Protein AF-A0A212SEW3-F1 (afdb_monomer_lite)

Radius of gyration: 45.39 Å; chains: 1; bounding box: 87×88×120 Å

Organism: Rhodoblastus acidophilus (NCBI:txid1074)

Foldseek 3Di:
DDDDDDDDDDDDDDDDDDDDPPDPPPPPDDCDPVNVVVVVVVVVVVVVVVVVVQLVVQLCLLCVDPLCVQVVVQSNCCSPVHPDGSVVSNVVSVVDDGVPPDDPQPPVNVVVVPDDPPPCDPDNPDDPPPDPDPPPPVVVVVVVVCVVVDDD

Se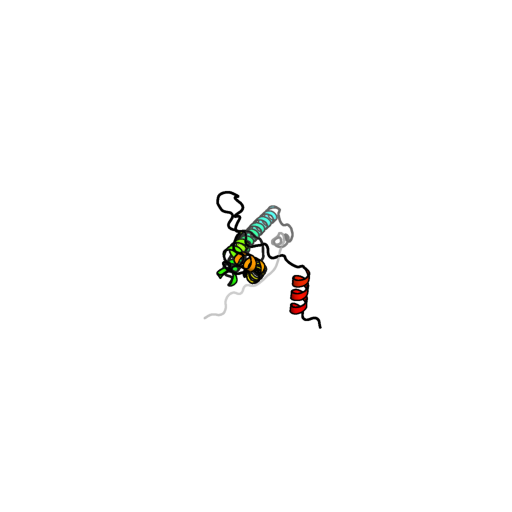condary structure (DSSP, 8-state):
--------------------S--SSS-TT---HHHHHHHHHHHHHHHHHHHHHHHHHHHHHHHTSTGGGT-HHHHHHHHHH----HHHHHHHHHHSPPTT-PPPPPHHHHHHHHSPPP---SS----TTPPP-----HHHHHHHHHHHTT--

Sequence (152 aa):
MSNETLLAAVRAAADPTPAPASAQTASASVITMAQHEAALASARREASEQATVAERARVSAILDSDEAKTRGSLARHFAFKTGMSAEDARAALAASAQEGDAAPASPLAAAMAAHKPASLGPGGERNAAAQPAKTVVAADIYARRAAQTGRR

Structure (mmCIF, N/CA/C/O backbone):
data_AF-A0A212SEW3-F1
#
_entry.id   AF-A0A212SEW3-F1
#
loop_
_atom_site.group_PDB
_atom_site.id
_atom_site.type_symbol
_atom_site.label_atom_id
_atom_site.label_alt_id
_atom_site.label_comp_id
_atom_site.label_asym_id
_atom_site.label_entity_id
_atom_site.label_seq_id
_atom_site.pdbx_PDB_ins_code
_atom_site.Cartn_x
_atom_site.Cartn_y
_atom_site.Cartn_z
_atom_site.occupancy
_atom_site.B_iso_or_equiv
_atom_site.auth_seq_id
_atom_site.auth_comp_id
_atom_site.auth_asym_id
_atom_site.auth_atom_id
_atom_site.pdbx_PDB_model_num
ATOM 1 N N . MET A 1 1 ? -26.181 -54.459 58.674 1.00 40.06 1 MET A N 1
ATOM 2 C CA . MET A 1 1 ? -26.395 -53.352 59.623 1.00 40.06 1 MET A CA 1
ATOM 3 C C . MET A 1 1 ? -27.682 -52.654 59.224 1.00 40.06 1 MET A C 1
ATOM 5 O O . MET A 1 1 ? -27.771 -52.179 58.104 1.00 40.06 1 MET A O 1
ATOM 9 N N . SER A 1 2 ? -28.662 -52.782 60.114 1.00 45.75 2 SER A N 1
ATOM 10 C CA . SER A 1 2 ? -29.930 -52.070 60.323 1.00 45.75 2 SER A CA 1
ATOM 11 C C . SER A 1 2 ? -30.626 -51.337 59.169 1.00 45.75 2 SER A C 1
ATOM 13 O O . SER A 1 2 ? -30.182 -50.291 58.709 1.00 45.75 2 SER A O 1
ATOM 15 N N . ASN A 1 3 ? -31.807 -51.861 58.834 1.00 42.88 3 ASN A N 1
ATOM 16 C CA . ASN A 1 3 ? -32.978 -51.104 58.395 1.00 42.88 3 ASN A CA 1
ATOM 17 C C . ASN A 1 3 ? -33.892 -50.885 59.621 1.00 42.88 3 ASN A C 1
ATOM 19 O O . ASN A 1 3 ? -33.848 -51.701 60.537 1.00 42.88 3 ASN A O 1
ATOM 23 N N . GLU A 1 4 ? -34.727 -49.842 59.574 1.00 48.00 4 GLU A N 1
ATOM 24 C CA . GLU A 1 4 ? -35.680 -49.358 60.598 1.00 48.00 4 GLU A CA 1
ATOM 25 C C . GLU A 1 4 ? -35.092 -48.574 61.778 1.00 48.00 4 GLU A C 1
ATOM 27 O O . GLU A 1 4 ? -34.353 -49.109 62.596 1.00 48.00 4 GLU A O 1
ATOM 32 N N . THR A 1 5 ? -35.485 -47.302 61.923 1.00 46.94 5 THR A N 1
ATOM 33 C CA . THR A 1 5 ? -36.400 -46.815 62.985 1.00 46.94 5 THR A CA 1
ATOM 34 C C . THR A 1 5 ? -36.673 -45.313 62.746 1.00 46.94 5 THR A C 1
ATOM 36 O O . THR A 1 5 ? -35.727 -44.563 62.530 1.00 46.94 5 THR A O 1
ATOM 39 N N . LEU A 1 6 ? -37.950 -44.899 62.861 1.00 42.09 6 LEU A N 1
ATOM 40 C CA . LEU A 1 6 ? -38.532 -43.531 62.833 1.00 42.09 6 LEU A CA 1
ATOM 41 C C . LEU A 1 6 ? -38.882 -43.020 61.421 1.00 42.09 6 LEU A C 1
ATOM 43 O O . LEU A 1 6 ? -38.045 -42.456 60.735 1.00 42.09 6 LEU A O 1
ATOM 47 N N . LEU A 1 7 ? -40.084 -43.178 60.855 1.00 37.34 7 LEU A N 1
ATOM 48 C CA . LEU A 1 7 ? -41.454 -43.181 61.391 1.00 37.34 7 LEU A CA 1
ATOM 49 C C . LEU A 1 7 ? -41.821 -41.956 62.255 1.00 37.34 7 LEU A C 1
ATOM 51 O O . LEU A 1 7 ? -41.827 -42.036 63.477 1.00 37.34 7 LEU A O 1
ATOM 55 N N . ALA A 1 8 ? -42.171 -40.853 61.587 1.00 39.28 8 ALA A N 1
ATOM 56 C CA . ALA A 1 8 ? -43.227 -39.891 61.958 1.00 39.28 8 ALA A CA 1
ATOM 57 C C . ALA A 1 8 ? -43.409 -38.915 60.767 1.00 39.28 8 ALA A C 1
ATOM 59 O O . ALA A 1 8 ? -42.588 -38.032 60.557 1.00 39.28 8 ALA A O 1
ATOM 60 N N . ALA A 1 9 ? -44.253 -39.223 59.774 1.00 36.38 9 ALA A N 1
ATOM 61 C CA . ALA A 1 9 ? -45.682 -38.870 59.715 1.00 36.38 9 ALA A CA 1
ATOM 62 C C . ALA A 1 9 ? -45.905 -37.332 59.743 1.00 36.38 9 ALA A C 1
ATOM 64 O O . ALA A 1 9 ? -45.608 -36.700 60.744 1.00 36.38 9 ALA A O 1
ATOM 65 N N . VAL A 1 10 ? -46.306 -36.713 58.609 1.00 35.06 10 VAL A N 1
ATOM 66 C CA . VAL A 1 10 ? -47.700 -36.238 58.338 1.00 35.06 10 VAL A CA 1
ATOM 67 C C . VAL A 1 10 ? -48.005 -34.961 59.157 1.00 35.06 10 VAL A C 1
ATOM 69 O O . VAL A 1 10 ? -47.857 -34.979 60.361 1.00 35.06 10 VAL A O 1
ATOM 72 N N . ARG A 1 11 ? -48.488 -33.808 58.673 1.00 31.23 11 ARG A N 1
ATOM 73 C CA . ARG A 1 11 ? -49.223 -33.400 57.466 1.00 31.23 11 ARG A CA 1
ATOM 74 C C . ARG A 1 11 ? -49.692 -31.945 57.690 1.00 31.23 11 ARG A C 1
ATOM 76 O O . ARG A 1 11 ? -49.969 -31.571 58.818 1.00 31.23 11 ARG A O 1
ATOM 83 N N . ALA A 1 12 ? -49.900 -31.236 56.580 1.00 33.50 12 ALA A N 1
ATOM 84 C CA . ALA A 1 12 ? -50.847 -30.130 56.363 1.00 33.50 12 ALA A CA 1
ATOM 85 C C . ALA A 1 12 ? -50.604 -28.725 56.966 1.00 33.50 12 ALA A C 1
ATOM 87 O O . ALA A 1 12 ? -50.776 -28.487 58.151 1.00 33.50 12 ALA A O 1
ATOM 88 N N . ALA A 1 13 ? -50.409 -27.801 56.012 1.00 36.81 13 ALA A N 1
ATOM 89 C CA . ALA A 1 13 ? -51.196 -26.587 55.752 1.00 36.81 13 ALA A CA 1
ATOM 90 C C . ALA A 1 13 ? -51.229 -25.458 56.797 1.00 36.81 13 ALA A C 1
ATOM 92 O O . ALA A 1 13 ? -51.927 -25.553 57.797 1.00 36.81 13 ALA A O 1
ATOM 93 N N . ALA A 1 14 ? -50.628 -24.319 56.437 1.00 35.28 14 ALA A N 1
ATOM 94 C CA . ALA A 1 14 ? -51.350 -23.071 56.149 1.00 35.28 14 ALA A CA 1
ATOM 95 C C . ALA A 1 14 ? -50.349 -21.973 55.739 1.00 35.28 14 ALA A C 1
ATOM 97 O O . ALA A 1 14 ? -49.426 -21.662 56.485 1.00 35.28 14 ALA A O 1
ATOM 98 N N . ASP A 1 15 ? -50.547 -21.402 54.553 1.00 41.94 15 ASP A N 1
ATOM 99 C CA . ASP A 1 15 ? -49.971 -20.116 54.135 1.00 41.94 15 ASP A CA 1
ATOM 100 C C . ASP A 1 15 ? -50.842 -18.976 54.714 1.00 41.94 15 ASP A C 1
ATOM 102 O O . ASP A 1 15 ? -52.047 -19.185 54.911 1.00 41.94 15 ASP A O 1
ATOM 106 N N . PRO A 1 16 ? -50.278 -17.784 54.990 1.00 46.38 16 PRO A N 1
ATOM 107 C CA . PRO A 1 16 ? -50.501 -16.675 54.055 1.00 46.38 16 PRO A CA 1
ATOM 108 C C . PRO A 1 16 ? -49.250 -15.789 53.819 1.00 46.38 16 PRO A C 1
ATOM 110 O O . PRO A 1 16 ? -48.821 -15.062 54.709 1.00 46.38 16 PRO A O 1
ATOM 113 N N . THR A 1 17 ? -48.665 -15.864 52.613 1.00 47.78 17 THR A N 1
ATOM 114 C CA . THR A 1 17 ? -48.501 -14.812 51.556 1.00 47.78 17 THR A CA 1
ATOM 115 C C . THR A 1 17 ? -48.418 -13.319 51.987 1.00 47.78 17 THR A C 1
ATOM 117 O O . THR A 1 17 ? -49.168 -12.947 52.888 1.00 47.78 17 THR A O 1
ATOM 120 N N . PRO A 1 18 ? -47.745 -12.368 51.263 1.00 54.34 18 PRO A N 1
ATOM 121 C CA . PRO A 1 18 ? -46.704 -12.399 50.195 1.00 54.34 18 PRO A CA 1
ATOM 122 C C . PRO A 1 18 ? -45.455 -11.513 50.527 1.00 54.34 18 PRO A C 1
ATOM 124 O O . PRO A 1 18 ? -45.508 -10.652 51.394 1.00 54.34 18 PRO A O 1
ATOM 127 N N . ALA A 1 19 ? -44.273 -11.638 49.905 1.00 45.69 19 ALA A N 1
ATOM 128 C CA . ALA A 1 19 ? -43.837 -10.939 48.673 1.00 45.69 19 ALA A CA 1
ATOM 129 C C . ALA A 1 19 ? -42.287 -10.780 48.712 1.00 45.69 19 ALA A C 1
ATOM 131 O O . ALA A 1 19 ? -41.726 -10.718 49.803 1.00 45.69 19 ALA A O 1
ATOM 132 N N . PRO A 1 20 ? -41.579 -10.529 47.594 1.00 46.22 20 PRO A N 1
ATOM 133 C CA . PRO A 1 20 ? -41.661 -11.188 46.298 1.00 46.22 20 PRO A CA 1
ATOM 134 C C . PRO A 1 20 ? -40.258 -11.660 45.847 1.00 46.22 20 PRO A C 1
ATOM 136 O O . PRO A 1 20 ? -39.392 -10.854 45.512 1.00 46.22 20 PRO A O 1
ATOM 139 N N . ALA A 1 21 ? -40.036 -12.968 45.716 1.00 45.72 21 ALA A N 1
ATOM 140 C CA . ALA A 1 21 ? -38.866 -13.513 45.009 1.00 45.72 21 ALA A CA 1
ATOM 141 C C . ALA A 1 21 ? -39.068 -13.507 43.474 1.00 45.72 21 ALA A C 1
ATOM 143 O O . ALA A 1 21 ? -38.675 -14.433 42.769 1.00 45.72 21 ALA A O 1
ATOM 144 N N . SER A 1 22 ? -39.723 -12.475 42.936 1.00 50.38 22 SER A N 1
ATOM 145 C CA . SER A 1 22 ? -40.196 -12.439 41.544 1.00 50.38 22 SER A CA 1
ATOM 146 C C . SER A 1 22 ? -39.976 -11.066 40.908 1.00 50.38 22 SER A C 1
ATOM 148 O O . SER A 1 22 ? -40.916 -10.433 40.444 1.00 50.38 22 SER A O 1
ATOM 150 N N . ALA A 1 23 ? -38.730 -10.584 40.902 1.00 43.72 23 ALA A N 1
ATOM 151 C CA . ALA A 1 23 ? -38.380 -9.333 40.217 1.00 43.72 23 ALA A CA 1
ATOM 152 C C . ALA A 1 23 ? -37.032 -9.355 39.473 1.00 43.72 23 ALA A C 1
ATOM 154 O O . ALA A 1 23 ? -36.555 -8.304 39.062 1.00 43.72 23 ALA A O 1
ATOM 155 N N . GLN A 1 24 ? -36.409 -10.518 39.246 1.00 47.56 24 GLN A N 1
ATOM 156 C CA . GLN A 1 24 ? -35.164 -10.586 38.458 1.00 47.56 24 GLN A CA 1
ATOM 157 C C . GLN A 1 24 ? -35.368 -10.851 36.959 1.00 47.56 24 GLN A C 1
ATOM 159 O O . GLN A 1 24 ? -34.401 -11.040 36.230 1.00 47.56 24 GLN A O 1
ATOM 164 N N . THR A 1 25 ? -36.604 -10.785 36.459 1.00 40.81 25 THR A N 1
ATOM 165 C CA . THR A 1 25 ? -36.883 -10.941 35.015 1.00 40.81 25 THR A CA 1
ATOM 166 C C . THR A 1 25 ? -37.746 -9.809 34.438 1.00 40.81 25 THR A C 1
ATOM 168 O O . THR A 1 25 ? -38.185 -9.890 33.300 1.00 40.81 25 THR A O 1
ATOM 171 N N . ALA A 1 26 ? -37.948 -8.711 35.179 1.00 43.66 26 ALA A N 1
ATOM 172 C CA . ALA A 1 26 ? -38.776 -7.576 34.744 1.00 43.66 26 ALA A CA 1
ATOM 173 C C . ALA A 1 26 ? -37.985 -6.323 34.302 1.00 43.66 26 ALA A C 1
ATOM 175 O O . ALA A 1 26 ? -38.574 -5.258 34.157 1.00 43.66 26 ALA A O 1
ATOM 176 N N . SER A 1 27 ? -36.678 -6.440 34.041 1.00 47.91 27 SER A N 1
ATOM 177 C CA . SER A 1 27 ? -35.868 -5.346 33.469 1.00 47.91 27 SER A CA 1
ATOM 178 C C . SER A 1 27 ? -35.226 -5.739 32.140 1.00 47.91 27 SER A C 1
ATOM 180 O O . SER A 1 27 ? -34.103 -5.349 31.833 1.00 47.91 27 SER A O 1
ATOM 182 N N . ALA A 1 28 ? -35.931 -6.521 31.325 1.00 56.78 28 ALA A N 1
ATOM 183 C CA . ALA A 1 28 ? -35.648 -6.534 29.900 1.00 56.78 28 ALA A CA 1
ATOM 184 C C . ALA A 1 28 ? -36.170 -5.205 29.323 1.00 56.78 28 ALA A C 1
ATOM 186 O O . ALA A 1 28 ? -37.379 -5.045 29.176 1.00 56.78 28 ALA A O 1
ATOM 187 N N . SER A 1 29 ? -35.257 -4.274 29.003 1.00 65.06 29 SER A N 1
ATOM 188 C CA . SER A 1 29 ? -35.449 -3.056 28.170 1.00 65.06 29 SER A CA 1
ATOM 189 C C . SER A 1 29 ? -35.335 -1.667 28.827 1.00 65.06 29 SER A C 1
ATOM 191 O O . SER A 1 29 ? -35.869 -0.708 28.276 1.00 65.06 29 SER A O 1
ATOM 193 N N . VAL A 1 30 ? -34.581 -1.482 29.918 1.00 73.06 30 VAL A N 1
ATOM 194 C CA . VAL A 1 30 ? -34.137 -0.123 30.312 1.00 73.06 30 VAL A CA 1
ATOM 195 C C . VAL A 1 30 ? -32.615 -0.087 30.400 1.00 73.06 30 VAL A C 1
ATOM 197 O O . VAL A 1 30 ? -32.035 -0.340 31.452 1.00 73.06 30 VAL A O 1
ATOM 200 N N . ILE A 1 31 ? -31.963 0.209 29.271 1.00 84.25 31 ILE A N 1
ATOM 201 C CA . ILE A 1 31 ? -30.541 0.572 29.260 1.00 84.25 31 ILE A CA 1
ATOM 202 C C . ILE A 1 31 ? -30.440 1.922 29.968 1.00 84.25 31 ILE A C 1
ATOM 204 O O . ILE A 1 31 ? -31.012 2.914 29.514 1.00 84.25 31 ILE A O 1
ATOM 208 N N . THR A 1 32 ? -29.744 1.969 31.100 1.00 92.75 32 THR A N 1
ATOM 209 C CA . THR A 1 32 ? -29.503 3.237 31.790 1.00 92.75 32 THR A CA 1
ATOM 210 C C . THR A 1 32 ? -28.562 4.107 30.959 1.00 92.75 32 THR A C 1
ATOM 212 O O . THR A 1 32 ? -27.718 3.602 30.218 1.00 92.75 32 THR A O 1
ATOM 215 N N . MET A 1 33 ? -28.662 5.432 31.096 1.00 92.44 33 MET A N 1
ATOM 216 C CA . MET A 1 33 ? -27.769 6.360 30.390 1.00 92.44 33 MET A CA 1
ATOM 217 C C . MET A 1 33 ? -26.285 6.020 30.625 1.00 92.44 33 MET A C 1
ATOM 219 O O . MET A 1 33 ? -25.495 6.032 29.685 1.00 92.44 33 MET A O 1
ATOM 223 N N . ALA A 1 34 ? -25.937 5.615 31.851 1.00 94.25 34 ALA A N 1
ATOM 224 C CA . ALA A 1 34 ? -24.592 5.170 32.209 1.00 94.25 34 ALA A CA 1
ATOM 225 C C . ALA A 1 34 ? -24.170 3.877 31.482 1.00 94.25 34 ALA A C 1
ATOM 227 O O . ALA A 1 34 ? -23.031 3.763 31.036 1.00 94.25 34 ALA A O 1
ATOM 228 N N . GLN A 1 35 ? -25.078 2.907 31.318 1.00 95.00 35 GLN A N 1
ATOM 229 C CA . GLN A 1 35 ? -24.804 1.678 30.560 1.00 95.00 35 GLN A CA 1
ATOM 230 C C . GLN A 1 35 ? -24.604 1.959 29.066 1.00 95.00 35 GLN A C 1
ATOM 232 O O . GLN A 1 35 ? -23.723 1.369 28.445 1.00 95.00 35 GLN A O 1
ATOM 237 N N . HIS A 1 36 ? -25.387 2.876 28.494 1.00 95.44 36 HIS A N 1
ATOM 238 C CA . HIS A 1 36 ? -25.232 3.292 27.101 1.00 95.44 36 HIS A CA 1
ATOM 239 C C . HIS A 1 36 ? -23.891 4.005 26.864 1.00 95.44 36 HIS A C 1
ATOM 241 O O . HIS A 1 36 ? -23.184 3.692 25.907 1.00 95.44 36 HIS A O 1
ATOM 247 N N . GLU A 1 37 ? -23.503 4.923 27.753 1.00 96.19 37 GLU A N 1
ATOM 248 C CA . GLU A 1 37 ? -22.205 5.602 27.674 1.00 96.19 37 GLU A CA 1
ATOM 249 C C . GLU A 1 37 ? -21.036 4.613 27.787 1.00 96.19 37 GLU A C 1
ATOM 251 O O . GLU A 1 37 ? -20.107 4.668 26.980 1.00 96.19 37 GLU A O 1
ATOM 256 N N . ALA A 1 38 ? -21.112 3.662 28.724 1.00 95.50 38 ALA A N 1
ATOM 257 C CA . ALA A 1 38 ? -20.105 2.616 28.877 1.00 95.50 38 ALA A CA 1
ATOM 258 C C . ALA A 1 38 ? -19.976 1.742 27.616 1.00 95.50 38 ALA A C 1
ATOM 260 O O . ALA A 1 38 ? -18.858 1.452 27.191 1.00 95.50 38 ALA A O 1
ATOM 261 N N . ALA A 1 39 ? -21.098 1.382 26.982 1.00 96.44 39 ALA A N 1
ATOM 262 C CA . ALA A 1 39 ? -21.107 0.608 25.740 1.00 96.44 39 ALA A CA 1
ATOM 263 C C . ALA A 1 39 ? -20.510 1.385 24.552 1.00 96.44 39 ALA A C 1
ATOM 265 O O . ALA A 1 39 ? -19.761 0.829 23.751 1.00 96.44 39 ALA A O 1
ATOM 266 N N . LEU A 1 40 ? -20.785 2.688 24.437 1.00 97.56 40 LEU A N 1
ATOM 267 C CA . LEU A 1 40 ? -20.151 3.522 23.411 1.00 97.56 40 LEU A CA 1
ATOM 268 C C . LEU A 1 40 ? -18.649 3.691 23.662 1.00 97.56 40 LEU A C 1
ATOM 270 O O . LEU A 1 40 ? -17.862 3.715 22.714 1.00 97.56 40 LEU A O 1
ATOM 274 N N . ALA A 1 41 ? -18.241 3.815 24.926 1.00 96.94 41 ALA A N 1
ATOM 275 C CA . ALA A 1 41 ? -16.838 3.919 25.297 1.00 96.94 41 ALA A CA 1
ATOM 276 C C . ALA A 1 41 ? -16.066 2.631 24.974 1.00 96.94 41 ALA A C 1
ATOM 278 O O . ALA A 1 41 ? -14.959 2.723 24.440 1.00 96.94 41 ALA A O 1
ATOM 279 N N . SER A 1 42 ? -16.637 1.450 25.241 1.00 96.75 42 SER A N 1
ATOM 280 C CA . SER A 1 42 ? -16.019 0.172 24.863 1.00 96.75 42 SER A CA 1
ATOM 281 C C . SER A 1 42 ? -15.957 0.010 23.345 1.00 96.75 42 SER A C 1
ATOM 283 O O . SER A 1 42 ? -14.874 -0.219 22.812 1.00 96.75 42 SER A O 1
ATOM 285 N N . ALA A 1 43 ? -17.057 0.277 22.633 1.00 97.81 43 ALA A N 1
ATOM 286 C CA . ALA A 1 43 ? -17.102 0.180 21.174 1.00 97.81 43 ALA A CA 1
ATOM 287 C C . ALA A 1 43 ? -16.069 1.093 20.491 1.00 97.81 43 ALA A C 1
ATOM 289 O O . ALA A 1 43 ? -15.419 0.695 19.527 1.00 97.81 43 ALA A O 1
ATOM 290 N N . ARG A 1 44 ? -15.863 2.316 21.002 1.00 97.81 44 ARG A N 1
ATOM 291 C CA . ARG A 1 44 ? -14.830 3.230 20.482 1.00 97.81 44 ARG A CA 1
ATOM 292 C C . ARG A 1 44 ? -13.416 2.717 20.726 1.00 97.81 44 ARG A C 1
ATOM 294 O O . ARG A 1 44 ? -12.574 2.861 19.842 1.00 97.81 44 ARG A O 1
ATOM 301 N N . ARG A 1 45 ? -13.147 2.143 21.903 1.00 97.56 45 ARG A N 1
ATOM 302 C CA . ARG A 1 45 ? -11.837 1.549 22.214 1.00 97.56 45 ARG A CA 1
ATOM 303 C C . ARG A 1 45 ? -11.548 0.388 21.272 1.00 97.56 45 ARG A C 1
ATOM 305 O O . ARG A 1 45 ? -10.540 0.429 20.573 1.00 97.56 45 ARG A O 1
ATOM 312 N N . GLU A 1 46 ? -12.484 -0.546 21.157 1.00 97.81 46 GLU A N 1
ATOM 313 C CA . GLU A 1 46 ? -12.377 -1.700 20.261 1.00 97.81 46 GLU A CA 1
ATOM 314 C C . GLU A 1 46 ? -12.177 -1.270 18.803 1.00 97.81 46 GLU A C 1
ATOM 316 O O . GLU A 1 46 ? -11.266 -1.756 18.137 1.00 97.81 46 GLU A O 1
ATOM 321 N N . ALA A 1 47 ? -12.953 -0.295 18.319 1.00 97.81 47 ALA A N 1
ATOM 322 C CA . ALA A 1 47 ? -12.803 0.229 16.963 1.00 97.81 47 ALA A CA 1
ATOM 323 C C . ALA A 1 47 ? -11.425 0.872 16.734 1.00 97.81 47 ALA A C 1
ATOM 325 O O . ALA A 1 47 ? -10.827 0.690 15.674 1.00 97.81 47 ALA A O 1
ATOM 326 N N . SER A 1 48 ? -10.893 1.603 17.720 1.00 97.25 48 SER A N 1
ATOM 327 C CA . SER A 1 48 ? -9.562 2.208 17.612 1.00 97.25 48 SER A CA 1
ATOM 328 C C . SER A 1 48 ? -8.449 1.158 17.585 1.00 97.25 48 SER A C 1
ATOM 330 O O . SER A 1 48 ? -7.537 1.245 16.764 1.00 97.25 48 SER A O 1
ATOM 332 N N . GLU A 1 49 ? -8.553 0.119 18.412 1.00 97.69 49 GLU A N 1
ATOM 333 C CA . GLU A 1 49 ? -7.597 -0.986 18.445 1.00 97.69 49 GLU A CA 1
ATOM 334 C C . GLU A 1 49 ? -7.627 -1.759 17.124 1.00 97.69 49 GLU A C 1
ATOM 336 O O . GLU A 1 49 ? -6.583 -1.947 16.493 1.00 97.69 49 GLU A O 1
ATOM 341 N N . GLN A 1 50 ? -8.821 -2.097 16.635 1.00 97.75 50 GLN A N 1
ATOM 342 C CA . GLN A 1 50 ? -9.012 -2.745 15.339 1.00 97.75 50 GLN A CA 1
ATOM 343 C C . GLN A 1 50 ? -8.454 -1.903 14.190 1.00 97.75 50 GLN A C 1
ATOM 345 O O . GLN A 1 50 ? -7.766 -2.445 13.328 1.00 97.75 50 GLN A O 1
ATOM 350 N N . ALA A 1 51 ? -8.671 -0.584 14.198 1.00 96.69 51 ALA A N 1
ATOM 351 C CA . ALA A 1 51 ? -8.116 0.312 13.188 1.00 96.69 51 ALA A CA 1
ATOM 352 C C . ALA A 1 51 ? -6.580 0.293 13.190 1.00 96.69 51 ALA A C 1
ATOM 354 O O . ALA A 1 51 ? -5.966 0.216 12.127 1.00 96.69 51 ALA A O 1
ATOM 355 N N . THR A 1 52 ? -5.939 0.295 14.365 1.00 97.44 52 THR A N 1
ATOM 356 C CA . THR A 1 52 ? -4.469 0.220 14.438 1.00 97.44 52 THR A CA 1
ATOM 357 C C . THR A 1 52 ? -3.920 -1.122 13.958 1.00 97.44 52 THR A C 1
ATOM 359 O O . THR A 1 52 ? -2.891 -1.153 13.282 1.00 97.44 52 THR A O 1
ATOM 362 N N . VAL A 1 53 ? -4.595 -2.229 14.278 1.00 98.25 53 VAL A N 1
ATOM 363 C CA . VAL A 1 53 ? -4.197 -3.571 13.835 1.00 98.25 53 VAL A CA 1
ATOM 364 C C . VAL A 1 53 ? -4.377 -3.708 12.328 1.00 98.25 53 VAL A C 1
ATOM 366 O O . VAL A 1 53 ? -3.453 -4.153 11.649 1.00 98.25 53 VAL A O 1
ATOM 369 N N . ALA A 1 54 ? -5.522 -3.276 11.797 1.00 97.06 54 ALA A N 1
ATOM 370 C CA . ALA A 1 54 ? -5.807 -3.297 10.367 1.00 97.06 54 ALA A CA 1
ATOM 371 C C . ALA A 1 54 ? -4.798 -2.449 9.582 1.00 97.06 54 ALA A C 1
ATOM 373 O O . ALA A 1 54 ? -4.275 -2.899 8.563 1.00 97.06 54 ALA A O 1
ATOM 374 N N . GLU A 1 55 ? -4.459 -1.261 10.086 1.00 97.56 55 GLU A N 1
ATOM 375 C CA . GLU A 1 55 ? -3.487 -0.386 9.434 1.00 97.56 55 GLU A CA 1
ATOM 376 C C . GLU A 1 55 ? -2.077 -0.983 9.440 1.00 97.56 55 GLU A C 1
ATOM 378 O O . GLU A 1 55 ? -1.402 -1.000 8.412 1.00 97.56 55 GLU A O 1
ATOM 383 N N . ARG A 1 56 ? -1.638 -1.551 10.568 1.00 97.81 56 ARG A N 1
ATOM 384 C CA . ARG A 1 56 ? -0.345 -2.249 10.636 1.00 97.81 56 ARG A CA 1
ATOM 385 C C . ARG A 1 56 ? -0.303 -3.445 9.691 1.00 97.81 56 ARG A C 1
ATOM 387 O O . ARG A 1 56 ? 0.679 -3.606 8.975 1.00 97.81 56 ARG A O 1
ATOM 394 N N . ALA A 1 57 ? -1.371 -4.243 9.649 1.00 98.19 57 ALA A N 1
ATOM 395 C CA . ALA A 1 57 ? -1.477 -5.380 8.742 1.00 98.19 57 ALA A CA 1
ATOM 396 C C . ALA A 1 57 ? -1.405 -4.941 7.270 1.00 98.19 57 ALA A C 1
ATOM 398 O O . ALA A 1 57 ? -0.691 -5.562 6.483 1.00 98.19 57 ALA A O 1
ATOM 399 N N . ARG A 1 58 ? -2.074 -3.838 6.907 1.00 98.06 58 ARG A N 1
ATOM 400 C CA . ARG A 1 58 ? -2.005 -3.240 5.566 1.00 98.06 58 ARG A CA 1
ATOM 401 C C . ARG A 1 58 ? -0.583 -2.803 5.219 1.00 98.06 58 ARG A C 1
ATOM 403 O O . ARG A 1 58 ? -0.075 -3.178 4.166 1.00 98.06 58 ARG A O 1
ATOM 410 N N . VAL A 1 59 ? 0.062 -2.041 6.103 1.00 98.38 59 VAL A N 1
ATOM 411 C CA . VAL A 1 59 ? 1.435 -1.544 5.916 1.00 98.38 59 VAL A CA 1
ATOM 412 C C . VAL A 1 59 ? 2.414 -2.701 5.722 1.00 98.38 59 VAL A C 1
ATOM 414 O O . VAL A 1 59 ? 3.160 -2.699 4.743 1.00 98.38 59 VAL A O 1
ATOM 417 N N . SER A 1 60 ? 2.375 -3.710 6.596 1.00 98.19 60 SER A N 1
ATOM 418 C CA . SER A 1 60 ? 3.211 -4.908 6.465 1.00 98.19 60 SER A CA 1
ATOM 419 C C . SER A 1 60 ? 2.943 -5.637 5.150 1.00 98.19 60 SER A C 1
ATOM 421 O O . SER A 1 60 ? 3.874 -5.919 4.407 1.00 98.19 60 SER A O 1
ATOM 423 N N . ALA A 1 61 ? 1.676 -5.843 4.778 1.00 98.12 61 ALA A N 1
ATOM 424 C CA . ALA A 1 61 ? 1.331 -6.527 3.534 1.00 98.12 61 ALA A CA 1
ATOM 425 C C . ALA A 1 61 ? 1.842 -5.815 2.265 1.00 98.12 61 ALA A C 1
ATOM 427 O O . ALA A 1 61 ? 2.104 -6.488 1.263 1.00 98.12 61 ALA A O 1
ATOM 428 N N . ILE A 1 62 ? 1.979 -4.485 2.284 1.00 98.12 62 ILE A N 1
ATOM 429 C CA . ILE A 1 62 ? 2.569 -3.713 1.179 1.00 98.12 62 ILE A CA 1
ATOM 430 C C . ILE A 1 62 ? 4.092 -3.862 1.177 1.00 98.12 62 ILE A C 1
ATOM 432 O O . ILE A 1 62 ? 4.676 -4.160 0.135 1.00 98.12 62 ILE A O 1
ATOM 436 N N . LEU A 1 63 ? 4.740 -3.657 2.326 1.00 97.88 63 LEU A N 1
ATOM 437 C CA . LEU A 1 63 ? 6.203 -3.660 2.430 1.00 97.88 63 LEU A CA 1
ATOM 438 C C . LEU A 1 63 ? 6.817 -5.053 2.243 1.00 97.88 63 LEU A C 1
ATOM 440 O O . LEU A 1 63 ? 7.912 -5.151 1.695 1.00 97.88 63 LEU A O 1
ATOM 444 N N . ASP A 1 64 ? 6.096 -6.103 2.632 1.00 97.75 64 ASP A N 1
ATOM 445 C CA . ASP A 1 64 ? 6.537 -7.498 2.525 1.00 97.75 64 ASP A CA 1
ATOM 446 C C . ASP A 1 64 ? 6.171 -8.140 1.171 1.00 97.75 64 ASP A C 1
ATOM 448 O O . ASP A 1 64 ? 6.415 -9.327 0.958 1.00 97.75 64 ASP A O 1
ATOM 452 N N . SER A 1 65 ? 5.573 -7.380 0.244 1.00 97.12 65 SER A N 1
ATOM 453 C CA . SER A 1 65 ? 5.283 -7.864 -1.113 1.00 97.12 65 SER A CA 1
ATOM 454 C C . SER A 1 65 ? 6.561 -8.103 -1.926 1.00 97.12 65 SER A C 1
ATOM 456 O O . SER A 1 65 ? 7.584 -7.439 -1.732 1.00 97.12 65 SER A O 1
ATOM 458 N N . ASP A 1 66 ? 6.519 -9.046 -2.870 1.00 96.62 66 ASP A N 1
ATOM 459 C CA . ASP A 1 66 ? 7.679 -9.355 -3.712 1.00 96.62 66 ASP A CA 1
ATOM 460 C C . ASP A 1 66 ? 8.078 -8.164 -4.591 1.00 96.62 66 ASP A C 1
ATOM 462 O O . ASP A 1 66 ? 9.265 -7.884 -4.780 1.00 96.62 66 ASP A O 1
ATOM 466 N N . GLU A 1 67 ? 7.099 -7.403 -5.074 1.00 95.56 67 GLU A N 1
ATOM 467 C CA . GLU A 1 67 ? 7.317 -6.215 -5.889 1.00 95.56 67 GLU A CA 1
ATOM 468 C C . GLU A 1 67 ? 8.049 -5.116 -5.108 1.00 95.56 67 GLU A C 1
ATOM 470 O O . GLU A 1 67 ? 8.907 -4.431 -5.679 1.00 95.56 67 GLU A O 1
ATOM 475 N N . ALA A 1 68 ? 7.785 -4.986 -3.801 1.00 96.12 68 ALA A N 1
ATOM 476 C CA . ALA A 1 68 ? 8.432 -4.002 -2.933 1.00 96.12 68 ALA A CA 1
ATOM 477 C C . ALA A 1 68 ? 9.951 -4.200 -2.824 1.00 96.12 68 ALA A C 1
ATOM 479 O O . ALA A 1 68 ? 10.674 -3.226 -2.609 1.00 96.12 68 ALA A O 1
ATOM 480 N N . LYS A 1 69 ? 10.467 -5.415 -3.066 1.00 95.00 69 LYS A N 1
ATOM 481 C CA . LYS A 1 69 ? 11.917 -5.694 -3.079 1.00 95.00 69 LYS A CA 1
ATOM 482 C C . LYS A 1 69 ? 12.660 -4.902 -4.153 1.00 95.00 69 LYS A C 1
ATOM 484 O O . LYS A 1 69 ? 13.815 -4.540 -3.961 1.00 95.00 69 LYS A O 1
ATOM 489 N N . THR A 1 70 ? 11.999 -4.632 -5.279 1.00 95.06 70 THR A N 1
ATOM 490 C CA . THR A 1 70 ? 12.592 -3.925 -6.431 1.00 95.06 70 THR A CA 1
ATOM 491 C C . THR A 1 70 ? 12.016 -2.524 -6.634 1.00 95.06 70 THR A C 1
ATOM 493 O O . THR A 1 70 ? 12.445 -1.813 -7.536 1.00 95.06 70 THR A O 1
ATOM 496 N N . ARG A 1 71 ? 11.036 -2.122 -5.815 1.00 96.31 71 ARG A N 1
ATOM 497 C CA . ARG A 1 71 ? 10.299 -0.846 -5.895 1.00 96.31 71 ARG A CA 1
ATOM 498 C C . ARG A 1 71 ? 10.065 -0.259 -4.499 1.00 96.31 71 ARG A C 1
ATOM 500 O O . ARG A 1 71 ? 8.961 0.164 -4.151 1.00 96.31 71 ARG A O 1
ATOM 507 N N . GLY A 1 72 ? 11.092 -0.315 -3.653 1.00 95.69 72 GLY A N 1
ATOM 508 C CA . GLY A 1 72 ? 10.958 -0.082 -2.216 1.00 95.69 72 GLY A CA 1
ATOM 509 C C . GLY A 1 72 ? 10.532 1.341 -1.846 1.00 95.69 72 GLY A C 1
ATOM 510 O O . GLY A 1 72 ? 9.766 1.531 -0.903 1.00 95.69 72 GLY A O 1
ATOM 511 N N . SER A 1 73 ? 11.000 2.357 -2.567 1.00 96.19 73 SER A N 1
ATOM 512 C CA . SER A 1 73 ? 10.580 3.753 -2.397 1.00 96.19 73 SER A CA 1
ATOM 513 C C . SER A 1 73 ? 9.099 3.940 -2.698 1.00 96.19 73 SER A C 1
ATOM 515 O O . SER A 1 73 ? 8.384 4.557 -1.901 1.00 96.19 73 SER A O 1
ATOM 517 N N . LEU A 1 74 ? 8.619 3.355 -3.797 1.00 97.00 74 LEU A N 1
ATOM 518 C CA . LEU A 1 74 ? 7.206 3.422 -4.161 1.00 97.00 74 LEU A CA 1
ATOM 519 C C . LEU A 1 74 ? 6.330 2.633 -3.174 1.00 97.00 74 LEU A C 1
ATOM 521 O O . LEU A 1 74 ? 5.300 3.137 -2.730 1.00 97.00 74 LEU A O 1
ATOM 525 N N . ALA A 1 75 ? 6.773 1.453 -2.736 1.00 97.75 75 ALA A N 1
ATOM 526 C CA . ALA A 1 75 ? 6.062 0.666 -1.728 1.00 97.75 75 ALA A CA 1
ATOM 527 C C . ALA A 1 75 ? 5.935 1.420 -0.391 1.00 97.75 75 ALA A C 1
ATOM 529 O O . ALA A 1 75 ? 4.849 1.492 0.186 1.00 97.75 75 ALA A O 1
ATOM 530 N N . ARG A 1 76 ? 7.012 2.076 0.071 1.00 97.81 76 ARG A N 1
ATOM 531 C CA . ARG A 1 76 ? 6.976 2.949 1.259 1.00 97.81 76 ARG A CA 1
ATOM 532 C C . ARG A 1 76 ? 6.028 4.133 1.084 1.00 97.81 76 ARG A C 1
ATOM 534 O O . ARG A 1 76 ? 5.385 4.539 2.050 1.00 97.81 76 ARG A O 1
ATOM 541 N N . HIS A 1 77 ? 5.937 4.695 -0.122 1.00 98.00 77 HIS A N 1
ATOM 542 C CA . HIS A 1 77 ? 4.974 5.754 -0.408 1.00 98.00 77 HIS A CA 1
ATOM 543 C C . HIS A 1 77 ? 3.540 5.252 -0.215 1.00 98.00 77 HIS A C 1
ATOM 545 O O . HIS A 1 77 ? 2.786 5.873 0.531 1.00 98.00 77 HIS A O 1
ATOM 551 N N . PHE A 1 78 ? 3.182 4.106 -0.799 1.00 97.88 78 PHE A N 1
ATOM 552 C CA . PHE A 1 78 ? 1.843 3.545 -0.623 1.00 97.88 78 PHE A CA 1
ATOM 553 C C . PHE A 1 78 ? 1.534 3.207 0.836 1.00 97.88 78 PHE A C 1
ATOM 555 O O . PHE A 1 78 ? 0.472 3.588 1.330 1.00 97.88 78 PHE A O 1
ATOM 562 N N . ALA A 1 79 ? 2.478 2.587 1.544 1.00 97.75 79 ALA A N 1
ATOM 563 C CA . ALA A 1 79 ? 2.294 2.191 2.934 1.00 97.75 79 ALA A CA 1
ATOM 564 C C . ALA A 1 79 ? 2.080 3.387 3.880 1.00 97.75 79 ALA A C 1
ATOM 566 O O . ALA A 1 79 ? 1.172 3.358 4.701 1.00 97.75 79 ALA A O 1
ATOM 567 N N . PHE A 1 80 ? 2.881 4.452 3.763 1.00 98.12 80 PHE A N 1
ATOM 568 C CA . PHE A 1 80 ? 2.889 5.526 4.768 1.00 98.12 80 PHE A CA 1
ATOM 569 C C . PHE A 1 80 ? 2.194 6.819 4.347 1.00 98.12 80 PHE A C 1
ATOM 571 O O . PHE A 1 80 ? 1.872 7.641 5.201 1.00 98.12 80 PHE A O 1
ATOM 578 N N . LYS A 1 81 ? 2.014 7.051 3.045 1.00 97.44 81 LYS A N 1
ATOM 579 C CA . LYS A 1 81 ? 1.502 8.328 2.521 1.00 97.44 81 LYS A CA 1
ATOM 580 C C . LYS A 1 81 ? 0.140 8.201 1.855 1.00 97.44 81 LYS A C 1
ATOM 582 O O . LYS A 1 81 ? -0.414 9.210 1.429 1.00 97.44 81 LYS A O 1
ATOM 587 N N . THR A 1 82 ? -0.404 6.990 1.768 1.00 96.19 82 THR A N 1
ATOM 588 C CA . THR A 1 82 ? -1.694 6.739 1.123 1.00 96.19 82 THR A CA 1
ATOM 589 C C . THR A 1 82 ? -2.571 5.825 1.971 1.00 96.19 82 THR A C 1
ATOM 591 O O . THR A 1 82 ? -2.064 5.052 2.783 1.00 96.19 82 THR A O 1
ATOM 594 N N . GLY A 1 83 ? -3.882 5.874 1.731 1.00 94.50 83 GLY A N 1
ATOM 595 C CA . GLY A 1 83 ? -4.870 4.933 2.275 1.00 94.50 83 GLY A CA 1
ATOM 596 C C . GLY A 1 83 ? -5.221 3.785 1.320 1.00 94.50 83 GLY A C 1
ATOM 597 O O . GLY A 1 83 ? -6.294 3.206 1.447 1.00 94.50 83 GLY A O 1
ATOM 598 N N . MET A 1 84 ? -4.373 3.495 0.326 1.00 96.19 84 MET A N 1
ATOM 599 C CA . MET A 1 84 ? -4.623 2.449 -0.674 1.00 96.19 84 MET A CA 1
ATOM 600 C C . MET A 1 84 ? -4.643 1.052 -0.034 1.00 96.19 84 MET A C 1
ATOM 602 O O . MET A 1 84 ? -3.860 0.783 0.880 1.00 96.19 84 MET A O 1
ATOM 606 N N . SER A 1 85 ? -5.515 0.153 -0.498 1.00 97.44 85 SER A N 1
ATOM 607 C CA . SER A 1 85 ? -5.537 -1.230 -0.008 1.00 97.44 85 SER A CA 1
ATOM 608 C C . SER A 1 85 ? -4.222 -1.953 -0.339 1.00 97.44 85 SER A C 1
ATOM 610 O O . SER A 1 85 ? -3.498 -1.565 -1.258 1.00 97.44 85 SER A O 1
ATOM 6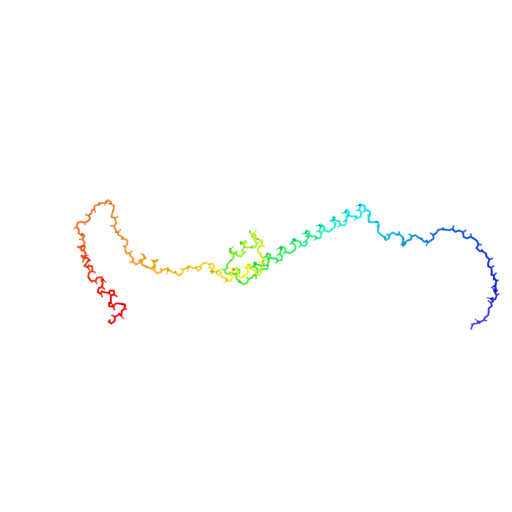12 N N . ALA A 1 86 ? -3.888 -3.010 0.406 1.00 97.44 86 ALA A N 1
ATOM 613 C CA . ALA A 1 86 ? -2.670 -3.772 0.130 1.00 97.44 86 ALA A CA 1
ATOM 614 C C . ALA A 1 86 ? -2.700 -4.446 -1.256 1.00 97.44 86 ALA A C 1
ATOM 616 O O . ALA A 1 86 ? -1.659 -4.570 -1.895 1.00 97.44 86 ALA A O 1
ATOM 617 N N . GLU A 1 87 ? -3.880 -4.850 -1.727 1.00 97.44 87 GLU A N 1
ATOM 618 C CA . GLU A 1 87 ? -4.068 -5.474 -3.039 1.00 97.44 87 GLU A CA 1
ATOM 619 C C . GLU A 1 87 ? -3.869 -4.468 -4.177 1.00 97.44 87 GLU A C 1
ATOM 621 O O . GLU A 1 87 ? -3.055 -4.704 -5.071 1.00 97.44 87 GLU A O 1
ATOM 626 N N . ASP A 1 88 ? -4.510 -3.299 -4.089 1.00 97.88 88 ASP A N 1
ATOM 627 C CA . ASP A 1 88 ? -4.352 -2.235 -5.087 1.00 97.88 88 ASP A CA 1
ATOM 628 C C . ASP A 1 88 ? -2.907 -1.727 -5.140 1.00 97.88 88 ASP A C 1
ATOM 630 O O . ASP A 1 88 ? -2.357 -1.500 -6.218 1.00 97.88 88 ASP A O 1
ATOM 634 N N . ALA A 1 89 ? -2.259 -1.594 -3.978 1.00 97.62 89 ALA A N 1
ATOM 635 C CA . ALA A 1 89 ? -0.862 -1.188 -3.904 1.00 97.62 89 ALA A CA 1
ATOM 636 C C . ALA A 1 89 ? 0.056 -2.209 -4.589 1.00 97.62 89 ALA A C 1
ATOM 638 O O . ALA A 1 89 ? 0.956 -1.814 -5.328 1.00 97.62 89 ALA A O 1
ATOM 639 N N . ARG A 1 90 ? -0.182 -3.514 -4.404 1.00 97.12 90 ARG A N 1
ATOM 640 C CA . ARG A 1 90 ? 0.570 -4.570 -5.103 1.00 97.12 90 ARG A CA 1
ATOM 641 C C . ARG A 1 90 ? 0.350 -4.515 -6.610 1.00 97.12 90 ARG A C 1
ATOM 643 O O . ARG A 1 90 ? 1.324 -4.549 -7.357 1.00 97.12 90 ARG A O 1
ATOM 650 N N . ALA A 1 91 ? -0.892 -4.349 -7.061 1.00 97.50 91 ALA A N 1
ATOM 651 C CA . ALA A 1 91 ? -1.198 -4.194 -8.482 1.00 97.50 91 ALA A CA 1
ATOM 652 C C . ALA A 1 91 ? -0.487 -2.968 -9.090 1.00 97.50 91 ALA A C 1
ATOM 654 O O . ALA A 1 91 ? 0.119 -3.059 -10.160 1.00 97.50 91 ALA A O 1
ATOM 655 N N . ALA A 1 92 ? -0.487 -1.837 -8.379 1.00 96.88 92 ALA A N 1
ATOM 656 C CA . ALA A 1 92 ? 0.215 -0.629 -8.799 1.00 96.88 92 ALA A CA 1
ATOM 657 C C . ALA A 1 92 ? 1.741 -0.820 -8.835 1.00 96.88 92 ALA A C 1
ATOM 659 O O . AL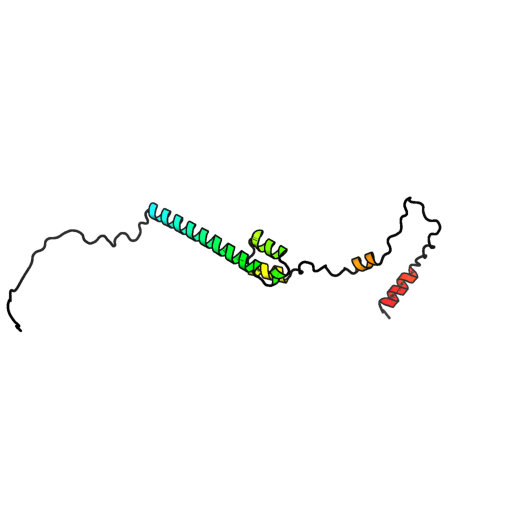A A 1 92 ? 2.401 -0.358 -9.770 1.00 96.88 92 ALA A O 1
ATOM 660 N N . LEU A 1 93 ? 2.314 -1.522 -7.851 1.00 96.62 93 LEU A N 1
ATOM 661 C CA . LEU A 1 93 ? 3.736 -1.865 -7.840 1.00 96.62 93 LEU A CA 1
ATOM 662 C C . LEU A 1 93 ? 4.096 -2.783 -9.014 1.00 96.62 93 LEU A C 1
ATOM 664 O O . LEU A 1 93 ? 5.084 -2.518 -9.693 1.00 96.62 93 LEU A O 1
ATOM 668 N N . ALA A 1 94 ? 3.285 -3.799 -9.309 1.00 95.75 94 ALA A N 1
ATOM 669 C CA . ALA A 1 94 ? 3.505 -4.705 -10.436 1.00 95.75 94 ALA A CA 1
ATOM 670 C C . ALA A 1 94 ? 3.466 -3.977 -11.792 1.00 95.75 94 ALA A C 1
ATOM 672 O O . ALA A 1 94 ? 4.270 -4.272 -12.674 1.00 95.75 94 ALA A O 1
ATOM 673 N N . ALA A 1 95 ? 2.577 -2.989 -11.941 1.00 95.38 95 ALA A N 1
ATOM 674 C CA . ALA A 1 95 ? 2.470 -2.166 -13.147 1.00 95.38 95 ALA A CA 1
ATOM 675 C C . ALA A 1 95 ? 3.589 -1.114 -13.288 1.00 95.38 95 ALA A C 1
ATOM 677 O O . ALA A 1 95 ? 3.775 -0.544 -14.363 1.00 95.38 95 ALA A O 1
ATOM 678 N N . SER A 1 96 ? 4.321 -0.827 -12.212 1.00 93.12 96 SER A N 1
ATOM 679 C CA . SER A 1 96 ? 5.365 0.198 -12.203 1.00 93.12 96 SER A CA 1
ATOM 680 C C . SER A 1 96 ? 6.702 -0.347 -12.707 1.00 93.12 96 SER A C 1
ATOM 682 O O . SER A 1 96 ? 7.005 -1.533 -12.560 1.00 93.12 96 SER A O 1
ATOM 684 N N . ALA A 1 97 ? 7.556 0.525 -13.246 1.00 90.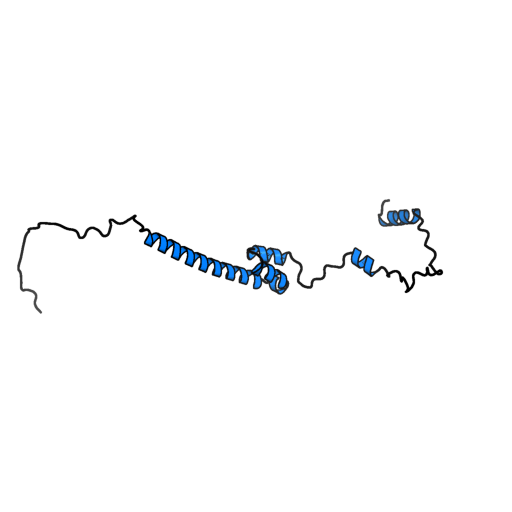88 97 ALA A N 1
ATOM 685 C CA . ALA A 1 97 ? 8.946 0.172 -13.543 1.00 90.88 97 ALA A CA 1
ATOM 686 C C . ALA A 1 97 ? 9.712 -0.173 -12.252 1.00 90.88 97 ALA A C 1
ATOM 688 O O . ALA A 1 97 ? 9.370 0.316 -11.171 1.00 90.88 97 ALA A O 1
ATOM 689 N N . GLN A 1 98 ? 10.729 -1.029 -12.356 1.00 92.50 98 GLN A N 1
ATOM 690 C CA . GLN A 1 98 ? 11.620 -1.303 -11.229 1.00 92.50 98 GLN A CA 1
ATOM 691 C C . GLN A 1 98 ? 12.456 -0.063 -10.901 1.00 92.50 98 GLN A C 1
ATOM 693 O O . GLN A 1 98 ? 12.770 0.750 -11.771 1.00 92.50 98 GLN A O 1
ATOM 698 N N . GLU A 1 99 ? 12.828 0.098 -9.634 1.00 88.50 99 GLU A N 1
ATOM 699 C CA . GLU A 1 99 ? 13.739 1.170 -9.247 1.00 88.50 99 GLU A CA 1
ATOM 700 C C . GLU A 1 99 ? 15.101 0.967 -9.907 1.00 88.50 99 GLU A C 1
ATOM 702 O O . GLU A 1 99 ? 15.704 -0.099 -9.814 1.00 88.50 99 GLU A O 1
ATOM 707 N N . GLY A 1 100 ? 15.582 2.014 -10.576 1.00 80.62 100 GLY A N 1
ATOM 708 C CA . GLY A 1 100 ? 16.835 1.971 -11.327 1.00 80.62 100 GLY A CA 1
ATOM 709 C C . GLY A 1 100 ? 16.699 1.442 -12.754 1.00 80.62 100 GLY A C 1
ATOM 710 O O . GLY A 1 100 ? 17.683 1.494 -13.490 1.00 80.62 100 GLY A O 1
ATOM 711 N N . ASP A 1 101 ? 15.506 1.010 -13.174 1.00 79.19 101 ASP A N 1
ATOM 712 C CA . ASP A 1 101 ? 15.252 0.696 -14.575 1.00 79.19 101 ASP A CA 1
ATOM 713 C C . ASP A 1 101 ? 15.196 2.017 -15.356 1.00 79.19 101 ASP A C 1
ATOM 715 O O . ASP A 1 101 ? 14.230 2.785 -15.294 1.00 79.19 101 ASP A O 1
ATOM 719 N N . ALA A 1 102 ? 16.308 2.359 -16.008 1.00 67.50 102 ALA A N 1
ATOM 720 C CA . ALA A 1 102 ? 16.360 3.522 -16.873 1.00 67.50 102 ALA A CA 1
ATOM 721 C C . ALA A 1 102 ? 15.419 3.261 -18.048 1.00 67.50 102 ALA A C 1
ATOM 723 O O . ALA A 1 102 ? 15.587 2.278 -18.769 1.00 67.50 102 ALA A O 1
ATOM 724 N N . ALA A 1 103 ? 14.439 4.149 -18.245 1.00 69.06 103 ALA A N 1
ATOM 725 C CA . ALA A 1 103 ? 13.554 4.065 -19.397 1.00 69.06 103 ALA A CA 1
ATOM 726 C C . ALA A 1 103 ? 14.402 3.869 -20.668 1.00 69.06 103 ALA A C 1
ATOM 728 O O . ALA A 1 103 ? 15.399 4.587 -20.837 1.00 69.06 103 ALA A O 1
ATOM 729 N N . PRO A 1 104 ? 14.047 2.910 -21.546 1.00 69.12 104 PRO A N 1
ATOM 730 C CA . PRO A 1 104 ? 14.821 2.659 -22.751 1.00 69.12 104 PRO A CA 1
ATOM 731 C C . PRO A 1 104 ? 14.969 3.975 -23.506 1.00 69.12 104 PRO A C 1
ATOM 733 O O . PRO A 1 104 ? 13.986 4.702 -23.690 1.00 69.12 104 PRO A O 1
ATOM 736 N N . ALA A 1 105 ? 16.208 4.305 -23.885 1.00 74.44 105 ALA A N 1
ATOM 737 C CA . ALA A 1 105 ? 16.511 5.553 -24.567 1.00 74.44 105 ALA A CA 1
ATOM 738 C C . ALA A 1 105 ? 15.543 5.712 -25.741 1.00 74.44 105 ALA A C 1
ATOM 740 O O . ALA A 1 105 ? 15.501 4.877 -26.648 1.00 74.44 105 ALA A O 1
ATOM 741 N N . SER A 1 106 ? 14.719 6.760 -25.694 1.00 86.19 106 SER A N 1
ATOM 742 C CA . SER A 1 106 ? 13.760 6.999 -26.762 1.00 86.19 106 SER A CA 1
ATOM 743 C C . SER A 1 106 ? 14.516 7.166 -28.088 1.00 86.19 106 SER A C 1
ATOM 745 O O . SER A 1 106 ? 15.661 7.632 -28.088 1.00 86.19 106 SER A O 1
ATOM 747 N N . PRO A 1 107 ? 13.904 6.848 -29.242 1.00 86.44 107 PRO A N 1
ATOM 748 C CA . PRO A 1 107 ? 14.530 7.097 -30.542 1.00 86.44 107 PRO A CA 1
ATOM 749 C C . PRO A 1 107 ? 15.014 8.548 -30.692 1.00 86.44 107 PRO A C 1
ATOM 751 O O . PRO A 1 107 ? 16.039 8.810 -31.316 1.00 86.44 107 PRO A O 1
ATOM 754 N N . LEU A 1 108 ? 14.311 9.488 -30.051 1.00 88.81 108 LEU A N 1
ATOM 755 C CA . LEU A 1 108 ? 14.718 10.885 -29.960 1.00 88.81 108 LEU A CA 1
ATOM 756 C C . LEU A 1 108 ? 15.993 11.074 -29.124 1.00 88.81 108 LEU A C 1
ATOM 758 O O . LEU A 1 108 ? 16.895 11.786 -29.557 1.00 88.81 108 LEU A O 1
ATOM 762 N N . ALA A 1 109 ? 16.093 10.440 -27.954 1.00 86.31 109 ALA A N 1
ATOM 763 C CA . ALA A 1 109 ? 17.292 10.499 -27.119 1.00 86.31 109 ALA A CA 1
ATOM 764 C C . ALA A 1 109 ? 18.518 9.923 -27.848 1.00 86.31 109 ALA A C 1
ATOM 766 O O . ALA A 1 109 ? 19.591 10.523 -27.810 1.00 86.31 109 ALA A O 1
ATOM 767 N N . ALA A 1 110 ? 18.346 8.820 -28.585 1.00 85.75 110 ALA A N 1
ATOM 768 C CA . ALA A 1 110 ? 19.397 8.253 -29.429 1.00 85.75 110 ALA A CA 1
ATOM 769 C C . ALA A 1 110 ? 19.818 9.213 -30.558 1.00 85.75 110 ALA A C 1
ATOM 771 O O . ALA A 1 110 ? 21.011 9.405 -30.792 1.00 85.75 110 ALA A O 1
ATOM 772 N N . ALA A 1 111 ? 18.857 9.868 -31.221 1.00 87.12 111 ALA A N 1
ATOM 773 C CA . ALA A 1 111 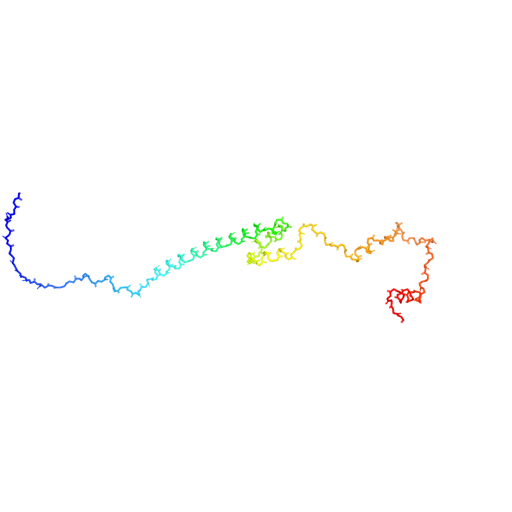? 19.143 10.852 -32.265 1.00 87.12 111 ALA A CA 1
ATOM 774 C C . ALA A 1 111 ? 19.899 12.081 -31.728 1.00 87.12 111 ALA A C 1
ATOM 776 O O . ALA A 1 111 ? 20.822 12.566 -32.379 1.00 87.12 111 ALA A O 1
ATOM 777 N N . MET A 1 112 ? 19.550 12.556 -30.529 1.00 88.38 112 MET A N 1
ATOM 778 C CA . MET A 1 112 ? 20.243 13.668 -29.869 1.00 88.38 112 MET A CA 1
ATOM 779 C C . MET A 1 112 ? 21.661 13.287 -29.437 1.00 88.38 112 MET A C 1
ATOM 781 O O . MET A 1 112 ? 22.585 14.064 -29.651 1.00 88.38 112 MET A O 1
ATOM 785 N N . ALA A 1 113 ? 21.856 12.084 -28.888 1.00 85.75 113 ALA A N 1
ATOM 786 C CA . ALA A 1 113 ? 23.178 11.592 -28.502 1.00 85.75 113 ALA A CA 1
ATOM 787 C C . ALA A 1 113 ? 24.105 11.377 -29.712 1.00 85.75 113 ALA A C 1
ATOM 789 O O . ALA A 1 113 ? 25.309 11.613 -29.625 1.00 85.75 113 ALA A O 1
ATOM 790 N N . ALA A 1 114 ? 23.548 10.960 -30.854 1.00 85.94 114 ALA A N 1
ATOM 791 C CA . ALA A 1 114 ? 24.288 10.811 -32.105 1.00 85.94 114 ALA A CA 1
ATOM 792 C C . ALA A 1 114 ? 24.627 12.157 -32.771 1.00 85.94 114 ALA A C 1
ATOM 794 O O . ALA A 1 114 ? 25.524 12.224 -33.616 1.00 85.94 114 ALA A O 1
ATOM 795 N N . HIS A 1 115 ? 23.925 13.236 -32.416 1.00 84.31 115 HIS A N 1
ATOM 796 C CA . HIS A 1 115 ? 24.180 14.550 -32.982 1.00 84.31 115 HIS A CA 1
ATOM 797 C C . HIS A 1 115 ? 25.370 15.212 -32.277 1.00 84.31 115 HIS A C 1
ATOM 799 O O . HIS A 1 115 ? 25.284 15.628 -31.123 1.00 84.31 115 HIS A O 1
ATOM 805 N N . LYS A 1 116 ? 26.490 15.378 -32.991 1.00 82.25 116 LYS A N 1
ATOM 806 C CA . LYS A 1 116 ? 27.636 16.153 -32.493 1.00 82.25 116 LYS A CA 1
ATOM 807 C C . LYS A 1 116 ? 27.167 17.584 -32.178 1.00 82.25 116 LYS A C 1
ATOM 809 O O . LYS A 1 116 ? 26.683 18.254 -33.095 1.00 82.25 116 LYS A O 1
ATOM 814 N N . PRO A 1 117 ? 27.285 18.078 -30.931 1.00 74.00 117 PRO A N 1
ATOM 815 C CA . PRO A 1 117 ? 26.901 19.447 -30.623 1.00 74.00 117 PRO A CA 1
ATOM 816 C C . PRO A 1 117 ? 27.733 20.400 -31.482 1.00 74.00 117 PRO A C 1
ATOM 818 O O . PRO A 1 117 ? 28.937 20.195 -31.671 1.00 74.00 117 PRO A O 1
ATOM 821 N N . ALA A 1 118 ? 27.084 21.422 -32.040 1.00 76.19 118 ALA A N 1
ATOM 822 C CA . ALA A 1 118 ? 27.794 22.464 -32.764 1.00 76.19 118 ALA A CA 1
ATOM 823 C C . ALA A 1 118 ? 28.809 23.096 -31.804 1.00 76.19 118 ALA A C 1
ATOM 825 O O . ALA A 1 118 ? 28.444 23.571 -30.729 1.00 76.19 118 ALA A O 1
ATOM 826 N N . SER A 1 119 ? 30.091 23.057 -32.170 1.00 74.81 119 SER A N 1
ATOM 827 C CA . SER A 1 119 ? 31.137 23.710 -31.391 1.00 74.81 119 SER A CA 1
ATOM 828 C C . SER A 1 119 ? 31.001 25.213 -31.601 1.00 74.81 119 SER A C 1
ATOM 830 O O . SER A 1 119 ? 31.493 25.772 -32.580 1.00 74.81 119 SER A O 1
ATOM 832 N N . LEU A 1 120 ? 30.258 25.852 -30.703 1.00 72.81 120 LEU A N 1
ATOM 833 C CA . LEU A 1 120 ? 30.255 27.297 -30.557 1.00 72.81 120 LEU A CA 1
ATOM 834 C C . LEU A 1 120 ? 31.497 27.616 -29.723 1.00 72.81 120 LEU A C 1
ATOM 836 O O . LEU A 1 120 ? 31.491 27.435 -28.507 1.00 72.81 120 LEU A O 1
ATOM 840 N N . GLY A 1 121 ? 32.603 27.946 -30.391 1.00 70.56 121 GLY A N 1
ATOM 841 C CA . GLY A 1 121 ? 33.846 28.324 -29.719 1.00 70.56 121 GLY A CA 1
ATOM 842 C C . GLY A 1 121 ? 33.647 29.500 -28.746 1.00 70.56 121 GLY A C 1
ATOM 843 O O . GLY A 1 121 ? 32.612 30.173 -28.780 1.00 70.56 121 GLY A O 1
ATOM 844 N N . PRO A 1 122 ? 34.617 29.766 -27.857 1.00 65.69 122 PRO A N 1
ATOM 845 C CA . PRO A 1 122 ? 34.575 30.945 -27.005 1.00 65.69 122 PRO A CA 1
ATOM 846 C C . PRO A 1 122 ? 34.735 32.191 -27.886 1.00 65.69 122 PRO A C 1
ATOM 848 O O . PRO A 1 122 ? 35.812 32.457 -28.405 1.00 65.69 122 PRO A O 1
ATOM 851 N N . GLY A 1 123 ? 33.640 32.924 -28.077 1.00 57.53 123 GLY A N 1
ATOM 852 C CA . GLY A 1 123 ? 33.559 34.052 -29.004 1.00 57.53 123 GLY A CA 1
ATOM 853 C C . GLY A 1 123 ? 32.811 33.655 -30.274 1.00 57.53 123 GLY A C 1
ATOM 854 O O . GLY A 1 123 ? 33.236 32.766 -31.003 1.00 57.53 123 GLY A O 1
ATOM 855 N N . GLY A 1 124 ? 31.670 34.305 -30.525 1.00 63.06 124 GLY A N 1
ATOM 856 C CA . GLY A 1 124 ? 30.770 34.082 -31.666 1.00 63.06 124 GLY A CA 1
ATOM 857 C C . GLY A 1 124 ? 31.352 34.479 -33.028 1.00 63.06 124 GLY A C 1
ATOM 858 O O . GLY A 1 124 ? 30.671 35.088 -33.852 1.00 63.06 124 GLY A O 1
ATOM 859 N N . GLU A 1 125 ? 32.612 34.154 -33.272 1.00 60.25 125 GLU A N 1
ATOM 860 C CA . GLU A 1 125 ? 33.281 34.328 -34.545 1.00 60.25 125 GLU A CA 1
ATOM 861 C C . GLU A 1 125 ? 32.824 33.198 -35.470 1.00 60.25 125 GLU A C 1
ATOM 863 O O . GLU A 1 125 ? 33.109 32.017 -35.262 1.00 60.25 125 GLU A O 1
ATOM 868 N N . ARG A 1 126 ? 32.043 33.554 -36.495 1.00 61.00 126 ARG A N 1
ATOM 869 C CA . ARG A 1 126 ? 31.666 32.621 -37.560 1.00 61.00 126 ARG A CA 1
ATOM 870 C C . ARG A 1 126 ? 32.946 32.107 -38.212 1.00 61.00 126 ARG A C 1
ATOM 872 O O . ARG A 1 126 ? 33.596 32.838 -38.953 1.00 61.00 126 ARG A O 1
ATOM 879 N N . ASN A 1 127 ? 33.286 30.851 -37.943 1.00 54.16 127 ASN A N 1
ATOM 880 C CA . ASN A 1 127 ? 34.396 30.167 -38.590 1.00 54.16 127 ASN A CA 1
ATOM 881 C C . ASN A 1 127 ? 34.173 30.193 -40.116 1.00 54.16 127 ASN A C 1
ATOM 883 O O . ASN A 1 127 ? 33.241 29.569 -40.623 1.00 54.16 127 ASN A O 1
ATOM 887 N N . ALA A 1 128 ? 35.008 30.935 -40.849 1.00 54.38 128 ALA A N 1
ATOM 888 C CA . ALA A 1 128 ? 34.908 31.104 -42.304 1.00 54.38 128 ALA A CA 1
ATOM 889 C C . ALA A 1 128 ? 35.248 29.823 -43.096 1.00 54.38 128 ALA A C 1
ATOM 891 O O . ALA A 1 128 ? 35.055 29.777 -44.306 1.00 54.38 128 ALA A O 1
ATOM 892 N N . ALA A 1 129 ? 35.685 28.759 -42.415 1.00 54.12 129 ALA A N 1
ATOM 893 C CA . ALA A 1 129 ? 35.821 27.411 -42.968 1.00 54.12 129 ALA A CA 1
ATOM 894 C C . ALA A 1 129 ? 34.548 26.561 -42.767 1.00 54.12 129 ALA A C 1
ATOM 896 O O . ALA A 1 129 ? 34.621 25.343 -42.590 1.00 54.12 129 ALA A O 1
ATOM 897 N N . ALA A 1 130 ? 33.373 27.201 -42.760 1.00 51.72 130 ALA A N 1
ATOM 898 C CA . ALA A 1 130 ? 32.095 26.510 -42.813 1.00 51.72 130 ALA A CA 1
ATOM 899 C C . ALA A 1 130 ? 32.099 25.566 -44.023 1.00 51.72 130 ALA A C 1
ATOM 901 O O . ALA A 1 130 ? 32.228 26.009 -45.165 1.00 51.72 130 ALA A O 1
ATOM 902 N N . GLN A 1 131 ? 31.973 24.261 -43.765 1.00 57.03 131 GLN A N 1
ATOM 903 C CA . GLN A 1 131 ? 31.660 23.293 -44.813 1.00 57.03 131 GLN A CA 1
ATOM 904 C C . GLN A 1 131 ? 30.510 23.872 -45.643 1.00 57.03 131 GLN A C 1
ATOM 906 O O . GLN A 1 131 ? 29.536 24.338 -45.038 1.00 57.03 131 GLN A O 1
ATOM 911 N N . PRO A 1 132 ? 30.614 23.897 -46.987 1.00 53.84 132 PRO A N 1
ATOM 912 C CA . PRO A 1 132 ? 29.579 24.500 -47.805 1.00 53.84 132 PRO A CA 1
ATOM 913 C C . PRO A 1 132 ? 28.266 23.826 -47.434 1.00 53.84 132 PRO A C 1
ATOM 915 O O . PRO A 1 132 ? 28.177 22.593 -47.437 1.00 53.84 132 PRO A O 1
ATOM 918 N N . ALA A 1 133 ? 27.285 24.639 -47.035 1.00 61.34 133 ALA A N 1
ATOM 919 C CA . ALA A 1 133 ? 25.948 24.163 -46.742 1.00 61.34 133 ALA A CA 1
ATOM 920 C C . ALA A 1 133 ? 25.531 23.291 -47.923 1.00 61.34 133 ALA A C 1
ATOM 922 O O . ALA A 1 133 ? 25.439 23.781 -49.049 1.00 61.34 133 ALA A O 1
ATOM 923 N N . LYS A 1 134 ? 25.365 21.984 -47.686 1.00 65.81 134 LYS A N 1
ATOM 924 C CA . LYS A 1 134 ? 24.846 21.088 -48.713 1.00 65.81 134 LYS A CA 1
ATOM 925 C C . LYS A 1 134 ? 23.501 21.676 -49.095 1.00 65.81 134 LYS A C 1
ATOM 927 O O . LYS A 1 134 ? 22.598 21.705 -48.260 1.00 65.81 134 LYS A O 1
ATOM 932 N N . THR A 1 135 ? 23.399 22.211 -50.305 1.00 68.81 135 THR A N 1
ATOM 933 C CA . THR A 1 135 ? 22.147 22.714 -50.848 1.00 68.81 135 THR A CA 1
ATOM 934 C C . THR A 1 135 ? 21.200 21.535 -50.851 1.00 68.81 135 THR A C 1
ATOM 936 O O . THR A 1 135 ? 21.350 20.588 -51.620 1.00 68.81 135 THR A O 1
ATOM 939 N N . VAL A 1 136 ? 20.277 21.544 -49.899 1.00 70.12 136 VAL A N 1
ATOM 940 C CA . VAL A 1 136 ? 19.248 20.527 -49.814 1.00 70.12 136 VAL A CA 1
ATOM 941 C C . VAL A 1 136 ? 18.309 20.792 -50.978 1.00 70.12 136 VAL A C 1
ATOM 943 O O . VAL A 1 136 ? 17.453 21.673 -50.917 1.00 70.12 136 VAL A O 1
ATOM 946 N N . VAL A 1 137 ? 18.499 20.056 -52.068 1.00 80.12 137 VAL A N 1
ATOM 947 C CA . VAL A 1 137 ? 17.562 20.076 -53.183 1.00 80.12 137 VAL A CA 1
ATOM 948 C C . VAL A 1 137 ? 16.337 19.301 -52.720 1.00 80.12 137 VAL A C 1
ATOM 950 O O . VAL A 1 137 ? 16.406 18.101 -52.467 1.00 80.12 137 VAL A O 1
ATOM 953 N N . ALA A 1 138 ? 15.206 19.989 -52.563 1.00 76.31 138 ALA A N 1
ATOM 954 C CA . ALA A 1 138 ? 13.984 19.387 -52.030 1.00 76.31 138 ALA A CA 1
ATOM 955 C C . ALA A 1 138 ? 13.572 18.115 -52.798 1.00 76.31 138 ALA A C 1
ATOM 957 O O . ALA A 1 138 ? 13.118 17.149 -52.186 1.00 76.31 138 ALA A O 1
ATOM 958 N N . ALA A 1 139 ? 13.813 18.078 -54.115 1.00 79.00 139 ALA A N 1
ATOM 959 C CA . ALA A 1 139 ? 13.573 16.907 -54.959 1.00 79.00 139 ALA A CA 1
ATOM 960 C C . ALA A 1 139 ? 14.318 15.646 -54.476 1.00 79.00 139 ALA A C 1
ATOM 962 O O . ALA A 1 139 ? 13.734 14.564 -54.460 1.00 79.00 139 ALA A O 1
ATOM 963 N N . ASP A 1 140 ? 15.555 15.782 -53.989 1.00 78.44 140 ASP A N 1
ATOM 964 C CA . ASP A 1 140 ? 16.353 14.653 -53.496 1.00 78.44 140 ASP A CA 1
ATOM 965 C C . ASP A 1 140 ? 15.802 14.084 -52.184 1.00 78.44 140 ASP A C 1
ATOM 967 O O . ASP A 1 140 ? 15.893 12.880 -51.933 1.00 78.44 140 ASP A O 1
ATOM 971 N N . ILE A 1 141 ? 15.197 14.932 -51.346 1.00 79.75 141 ILE A N 1
ATOM 972 C CA . ILE A 1 141 ? 14.523 14.482 -50.123 1.00 79.75 141 ILE A CA 1
ATOM 973 C C . ILE A 1 141 ? 13.266 13.685 -50.477 1.00 79.75 141 ILE A C 1
ATOM 975 O O . ILE A 1 141 ? 13.046 12.607 -49.918 1.00 79.75 141 ILE A O 1
ATOM 979 N N . TYR A 1 142 ? 12.465 14.176 -51.427 1.00 80.62 142 TYR A N 1
ATOM 980 C CA . TYR A 1 142 ? 11.257 13.477 -51.870 1.00 80.62 142 TYR A CA 1
ATOM 981 C C . TYR A 1 142 ? 11.579 12.136 -52.541 1.00 80.62 142 TYR A C 1
ATOM 983 O O . TYR A 1 142 ? 10.938 11.134 -52.220 1.00 80.62 142 TYR A O 1
ATOM 991 N N . ALA A 1 143 ? 12.613 12.078 -53.384 1.00 79.81 143 ALA A N 1
ATOM 992 C CA . ALA A 1 143 ? 13.048 10.845 -54.040 1.00 79.81 143 ALA A CA 1
ATOM 993 C C . ALA A 1 143 ? 13.543 9.785 -53.038 1.00 79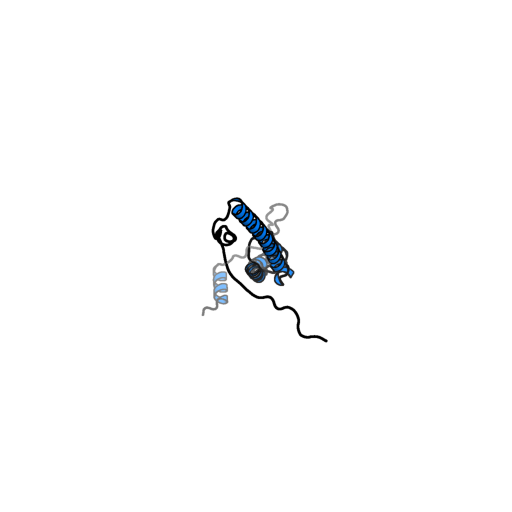.81 143 ALA A C 1
ATOM 995 O O . ALA A 1 143 ? 13.159 8.618 -53.127 1.00 79.81 143 ALA A O 1
ATOM 996 N N . ARG A 1 144 ? 14.333 10.183 -52.027 1.00 81.62 144 ARG A N 1
ATOM 997 C CA . ARG A 1 144 ? 14.794 9.262 -50.969 1.00 81.62 144 ARG A CA 1
ATOM 998 C C . ARG A 1 144 ? 13.641 8.718 -50.134 1.00 81.62 144 ARG A C 1
ATOM 1000 O O . ARG A 1 144 ? 13.651 7.541 -49.784 1.00 81.62 144 ARG A O 1
ATOM 1007 N N . ARG A 1 145 ? 12.637 9.550 -49.841 1.00 79.56 145 ARG A N 1
ATOM 1008 C CA . ARG A 1 145 ? 11.454 9.126 -49.084 1.00 79.56 145 ARG A CA 1
ATOM 1009 C C . ARG A 1 145 ? 10.597 8.147 -49.883 1.00 79.56 145 ARG A C 1
ATOM 1011 O O . ARG A 1 145 ? 10.204 7.128 -49.332 1.00 79.56 145 ARG A O 1
ATOM 1018 N N . ALA A 1 146 ? 10.379 8.409 -51.172 1.00 78.06 146 ALA A N 1
ATOM 1019 C CA . ALA A 1 146 ? 9.638 7.511 -52.058 1.00 78.06 146 ALA A CA 1
ATOM 1020 C C . ALA A 1 146 ? 10.317 6.135 -52.199 1.00 78.06 146 ALA A C 1
ATOM 1022 O O . ALA A 1 146 ? 9.639 5.110 -52.128 1.00 78.06 146 ALA A O 1
ATOM 1023 N N . ALA A 1 147 ? 11.652 6.106 -52.305 1.00 72.06 147 ALA A N 1
ATOM 1024 C CA . ALA A 1 147 ? 12.431 4.867 -52.358 1.00 72.06 147 ALA A CA 1
ATOM 1025 C C . ALA A 1 147 ? 12.378 4.063 -51.044 1.00 72.06 147 ALA A C 1
ATOM 1027 O O . ALA A 1 147 ? 12.394 2.836 -51.072 1.00 72.06 147 ALA A O 1
ATOM 1028 N N . GLN A 1 148 ? 12.286 4.737 -49.893 1.00 71.38 148 GLN A N 1
ATOM 1029 C CA . GLN A 1 148 ? 12.190 4.085 -48.581 1.00 71.38 148 GLN A CA 1
ATOM 1030 C C . GLN A 1 148 ? 10.771 3.619 -48.233 1.00 71.38 148 GLN A C 1
ATOM 1032 O O . GLN A 1 148 ? 10.619 2.672 -47.468 1.00 71.38 148 GLN A O 1
ATOM 1037 N N . THR A 1 149 ? 9.730 4.248 -48.788 1.00 72.38 149 THR A N 1
ATOM 1038 C CA . THR A 1 149 ? 8.333 3.879 -48.503 1.00 72.38 149 THR A CA 1
ATOM 1039 C C . THR A 1 149 ? 7.717 2.924 -49.524 1.00 72.38 149 THR A C 1
ATOM 1041 O O . THR A 1 149 ? 6.523 2.654 -49.430 1.00 72.38 149 THR A O 1
ATOM 1044 N N . GLY A 1 150 ? 8.494 2.403 -50.482 1.00 61.66 150 GLY A N 1
ATOM 1045 C CA . GLY A 1 150 ? 8.112 1.244 -51.296 1.00 61.66 150 GLY A CA 1
ATOM 1046 C C . GLY A 1 150 ? 6.732 1.339 -51.953 1.00 61.66 150 GLY A C 1
ATOM 1047 O O . GLY A 1 150 ? 5.984 0.362 -51.944 1.00 61.66 150 GLY A O 1
ATOM 1048 N N . ARG A 1 151 ? 6.366 2.498 -52.511 1.00 55.06 151 ARG A N 1
ATOM 1049 C CA . ARG A 1 151 ? 5.190 2.594 -53.385 1.00 55.06 151 ARG A CA 1
ATOM 1050 C C . ARG A 1 151 ? 5.657 2.492 -54.831 1.00 55.06 151 ARG A C 1
ATOM 1052 O O . ARG A 1 151 ? 6.397 3.355 -55.291 1.00 55.06 151 ARG A O 1
ATOM 1059 N N . ARG A 1 152 ? 5.265 1.377 -55.452 1.00 51.31 152 ARG A N 1
ATOM 1060 C CA . ARG A 1 152 ? 5.400 1.069 -56.879 1.00 51.31 152 ARG A CA 1
ATOM 1061 C C . ARG A 1 152 ? 4.895 2.201 -57.764 1.00 51.31 152 ARG A C 1
ATOM 1063 O O . ARG A 1 152 ? 3.873 2.811 -57.377 1.00 51.31 152 ARG A O 1
#

pLDDT: mean 77.82, std 20.99, range [31.23, 98.38]